Protein AF-A0AA95HE06-F1 (afdb_monomer)

Secondary structure (DSSP, 8-state):
----------------SSSHHHHHHHHHHHHHHTT-EEEEETTTTEEEEE-SS-EEEEETTEEEEES--EEE--S-TT-PEEEEE-TTSSSEEEEEEE--SSSS-EEEEEEE-SS-EEEEEEEEPPPPP-------

pLDDT: mean 72.85, std 21.86, range [35.47, 95.81]

Structure (mmCIF, N/CA/C/O backbone):
data_AF-A0AA95HE06-F1
#
_entry.id   AF-A0AA95HE06-F1
#
loop_
_atom_site.group_PDB
_atom_site.id
_atom_site.type_symbol
_atom_site.label_atom_id
_atom_site.label_alt_id
_atom_site.label_comp_id
_atom_site.label_asym_id
_atom_site.label_entity_id
_atom_site.label_seq_id
_atom_site.pdbx_PDB_ins_code
_atom_site.Cartn_x
_atom_site.Cartn_y
_atom_site.Cartn_z
_atom_site.occupancy
_atom_site.B_iso_or_equiv
_atom_site.auth_seq_id
_atom_site.auth_comp_id
_atom_site.auth_asym_id
_atom_site.auth_atom_id
_atom_site.pdbx_PDB_model_num
ATOM 1 N N . MET A 1 1 ? 69.245 -42.394 9.759 1.00 40.50 1 MET A N 1
ATOM 2 C CA . MET A 1 1 ? 69.165 -41.166 8.935 1.00 40.50 1 MET A CA 1
ATOM 3 C C . MET A 1 1 ? 67.720 -40.968 8.497 1.00 40.50 1 MET A C 1
ATOM 5 O O . MET A 1 1 ? 67.230 -41.722 7.668 1.00 40.50 1 MET A O 1
ATOM 9 N N . LYS A 1 2 ? 67.008 -40.043 9.147 1.00 39.81 2 LYS A N 1
ATOM 10 C CA . LYS A 1 2 ? 65.560 -39.819 9.015 1.00 39.81 2 LYS A CA 1
ATOM 11 C C . LYS A 1 2 ? 65.372 -38.586 8.123 1.00 39.81 2 LYS A C 1
ATOM 13 O O . LYS A 1 2 ? 65.887 -37.529 8.464 1.00 39.81 2 LYS A O 1
ATOM 18 N N . LYS A 1 3 ? 64.740 -38.736 6.955 1.00 43.03 3 LYS A N 1
ATOM 19 C CA . LYS A 1 3 ? 64.499 -37.620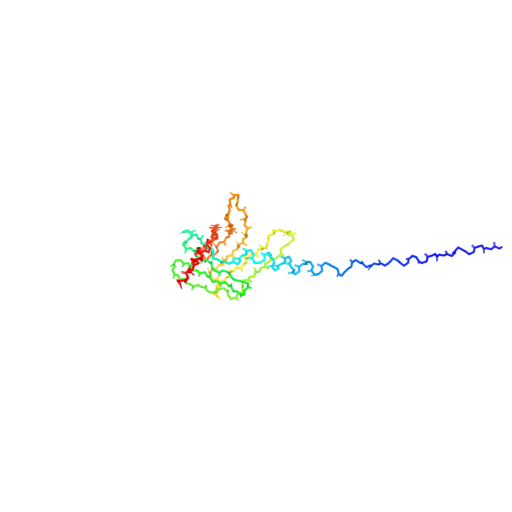 6.027 1.00 43.03 3 LYS A CA 1
ATOM 20 C C . LYS A 1 3 ? 63.309 -36.808 6.537 1.00 43.03 3 LYS A C 1
ATOM 22 O O . LYS A 1 3 ? 62.198 -37.325 6.612 1.00 43.03 3 LYS A O 1
ATOM 27 N N . GLU A 1 4 ? 63.573 -35.566 6.923 1.00 38.53 4 GLU A N 1
ATOM 28 C CA . GLU A 1 4 ? 62.575 -34.589 7.349 1.00 38.53 4 GLU A CA 1
ATOM 29 C C . GLU A 1 4 ? 61.626 -34.266 6.193 1.00 38.53 4 GLU A C 1
ATOM 31 O O . GLU A 1 4 ? 62.015 -33.734 5.150 1.00 38.53 4 GLU A O 1
ATOM 36 N N . GLN A 1 5 ? 60.357 -34.607 6.381 1.00 40.53 5 GLN A N 1
ATOM 37 C CA . GLN A 1 5 ? 59.279 -34.262 5.474 1.00 40.53 5 GLN A CA 1
ATOM 38 C C . GLN A 1 5 ? 58.873 -32.814 5.777 1.00 40.53 5 GLN A C 1
ATOM 40 O O . GLN A 1 5 ? 58.148 -32.534 6.728 1.00 40.53 5 GLN A O 1
ATOM 45 N N . ARG A 1 6 ? 59.415 -31.869 5.001 1.00 42.56 6 ARG A N 1
ATOM 46 C CA . ARG A 1 6 ? 59.065 -30.446 5.087 1.00 42.56 6 ARG A CA 1
ATOM 47 C C . ARG A 1 6 ? 57.595 -30.263 4.700 1.00 42.56 6 ARG A C 1
ATOM 49 O O . ARG A 1 6 ? 57.252 -30.313 3.520 1.00 42.56 6 ARG A O 1
ATOM 56 N N . PHE A 1 7 ? 56.734 -30.053 5.694 1.00 37.97 7 PHE A N 1
ATOM 57 C CA . PHE A 1 7 ? 55.360 -29.606 5.487 1.00 37.97 7 PHE A CA 1
ATOM 58 C C . PHE A 1 7 ? 55.391 -28.226 4.824 1.00 37.97 7 PHE A C 1
ATOM 60 O O . PHE A 1 7 ? 55.844 -27.246 5.412 1.00 37.97 7 PHE A O 1
ATOM 67 N N . LYS A 1 8 ? 54.936 -28.149 3.571 1.00 36.38 8 LYS A N 1
ATOM 68 C CA . LYS A 1 8 ? 54.638 -26.870 2.930 1.00 36.38 8 LYS A CA 1
ATOM 69 C C . LYS A 1 8 ? 53.385 -26.318 3.602 1.00 36.38 8 LYS A C 1
ATOM 71 O O . LYS A 1 8 ? 52.300 -26.859 3.403 1.00 36.38 8 LYS A O 1
ATOM 76 N N . THR A 1 9 ? 53.536 -25.256 4.388 1.00 37.59 9 THR A N 1
ATOM 77 C CA . THR A 1 9 ? 52.421 -24.418 4.835 1.00 37.59 9 THR A CA 1
ATOM 78 C C . THR A 1 9 ? 51.752 -23.839 3.595 1.00 37.59 9 THR A C 1
ATOM 80 O O . THR A 1 9 ? 52.191 -22.833 3.042 1.00 37.59 9 THR A O 1
ATOM 83 N N . VAL A 1 10 ? 50.707 -24.508 3.110 1.00 38.59 10 VAL A N 1
ATOM 84 C CA . VAL A 1 10 ? 49.764 -23.910 2.171 1.00 38.59 10 VAL A CA 1
ATOM 85 C C . VAL A 1 10 ? 49.001 -22.878 2.984 1.00 38.59 10 VAL A C 1
ATOM 87 O O . VAL A 1 10 ? 48.059 -23.206 3.703 1.00 38.59 10 VAL A O 1
ATOM 90 N N . VAL A 1 11 ? 49.460 -21.629 2.915 1.00 40.38 11 VAL A N 1
ATOM 91 C CA . VAL A 1 11 ? 48.682 -20.466 3.332 1.00 40.38 11 VAL A CA 1
ATOM 92 C C . VAL A 1 11 ? 47.449 -20.449 2.430 1.00 40.38 11 VAL A C 1
ATOM 94 O O . VAL A 1 11 ? 47.471 -19.922 1.321 1.00 40.38 11 VAL A O 1
ATOM 97 N N . ARG A 1 12 ? 46.377 -21.115 2.870 1.00 38.19 12 ARG A N 1
ATOM 98 C CA . ARG A 1 12 ? 45.040 -20.927 2.313 1.00 38.19 12 ARG A CA 1
ATOM 99 C C . ARG A 1 12 ? 44.634 -19.514 2.697 1.00 38.19 12 ARG A C 1
ATOM 101 O O . ARG A 1 12 ? 44.173 -19.256 3.803 1.00 38.19 12 ARG A O 1
ATOM 108 N N . VAL A 1 13 ? 44.875 -18.599 1.773 1.00 38.41 13 VAL A N 1
ATOM 109 C CA . VAL A 1 13 ? 44.311 -17.259 1.771 1.00 38.41 13 VAL A CA 1
ATOM 110 C C . VAL A 1 13 ? 42.791 -17.427 1.671 1.00 38.41 13 VAL A C 1
ATOM 112 O O . VAL A 1 13 ? 42.235 -17.570 0.586 1.00 38.41 13 VAL A O 1
ATOM 115 N N . CYS A 1 14 ? 42.108 -17.489 2.817 1.00 35.47 14 CYS A N 1
ATOM 116 C CA . CYS A 1 14 ? 40.662 -17.297 2.901 1.00 35.47 14 CYS A CA 1
ATOM 117 C C . CYS A 1 14 ? 40.355 -15.811 2.668 1.00 35.47 14 CYS A C 1
ATOM 119 O O . CYS A 1 14 ? 39.957 -15.092 3.578 1.00 35.47 14 CYS A O 1
ATOM 121 N N . SER A 1 15 ? 40.560 -15.343 1.439 1.00 39.38 15 SER A N 1
ATOM 122 C CA . SER A 1 15 ? 40.076 -14.047 0.963 1.00 39.38 15 SER A CA 1
ATOM 123 C C . SER A 1 15 ? 38.772 -14.257 0.203 1.00 39.38 15 SER A C 1
ATOM 125 O O . SER A 1 15 ? 38.734 -14.141 -1.013 1.00 39.38 15 SER A O 1
ATOM 127 N N . TYR A 1 16 ? 37.703 -14.599 0.922 1.00 41.31 16 TYR A N 1
ATOM 128 C CA . TYR A 1 16 ? 36.343 -14.658 0.368 1.00 41.31 16 TYR A CA 1
ATOM 129 C C . TYR A 1 16 ? 35.304 -14.127 1.363 1.00 41.31 16 TYR A C 1
ATOM 131 O O . TYR A 1 16 ? 34.274 -14.753 1.577 1.00 41.31 16 TYR A O 1
ATOM 139 N N . LEU A 1 17 ? 35.567 -12.989 2.017 1.00 43.22 17 LEU A N 1
ATOM 140 C CA . LEU A 1 17 ? 34.603 -12.411 2.969 1.00 43.22 17 LEU A CA 1
ATOM 141 C C . LEU A 1 17 ? 34.382 -10.894 2.856 1.00 43.22 17 LEU A C 1
ATOM 143 O O . LEU A 1 17 ? 33.806 -10.313 3.765 1.00 43.22 17 LEU A O 1
ATOM 147 N N . LEU A 1 18 ? 34.783 -10.235 1.762 1.00 40.69 18 LEU A N 1
ATOM 148 C CA . LEU A 1 18 ? 34.682 -8.765 1.666 1.00 40.69 18 LEU A CA 1
ATOM 149 C C . LEU A 1 18 ? 34.132 -8.213 0.339 1.00 40.69 18 LEU A C 1
ATOM 151 O O . LEU A 1 18 ? 34.282 -7.028 0.069 1.00 40.69 18 LEU A O 1
ATOM 155 N N . THR A 1 19 ? 33.456 -9.028 -0.475 1.00 40.75 19 THR A N 1
ATOM 156 C CA . THR A 1 19 ? 32.781 -8.548 -1.703 1.00 40.75 19 THR A CA 1
ATOM 157 C C . THR A 1 19 ? 31.259 -8.680 -1.685 1.00 40.75 19 THR A C 1
ATOM 159 O O . THR A 1 19 ? 30.594 -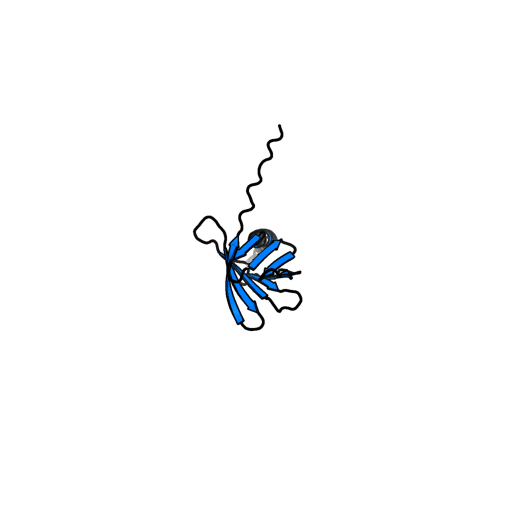8.083 -2.526 1.00 40.75 19 THR A O 1
ATOM 162 N N . SER A 1 20 ? 30.670 -9.381 -0.715 1.00 43.12 20 SER A N 1
ATOM 163 C CA . SER A 1 20 ? 29.213 -9.561 -0.634 1.00 43.12 20 SER A CA 1
ATOM 164 C C . SER A 1 20 ? 28.462 -8.352 -0.060 1.00 43.12 20 SER A C 1
ATOM 166 O O . SER A 1 20 ? 27.274 -8.193 -0.323 1.00 43.12 20 SER A O 1
ATOM 168 N N . THR A 1 21 ? 29.120 -7.453 0.674 1.00 41.66 21 THR A N 1
ATOM 169 C CA . THR A 1 21 ? 28.450 -6.301 1.306 1.00 41.66 21 THR A CA 1
ATOM 170 C C . THR A 1 21 ? 28.179 -5.135 0.354 1.00 41.66 21 THR A C 1
ATOM 172 O O . THR A 1 21 ? 27.208 -4.414 0.557 1.00 41.66 21 THR A O 1
ATOM 175 N N . ILE A 1 22 ? 28.976 -4.964 -0.705 1.00 41.94 22 ILE A N 1
ATOM 176 C CA . ILE A 1 22 ? 28.835 -3.833 -1.646 1.00 41.94 22 ILE A CA 1
ATOM 177 C C . ILE A 1 22 ? 27.794 -4.133 -2.741 1.00 41.94 22 ILE A C 1
ATOM 179 O O . ILE A 1 22 ? 27.080 -3.241 -3.194 1.00 41.94 22 ILE A O 1
ATOM 183 N N . LEU A 1 23 ? 27.652 -5.404 -3.129 1.00 42.50 23 LEU A N 1
ATOM 184 C CA . LEU A 1 23 ? 26.603 -5.848 -4.058 1.00 42.50 23 LEU A CA 1
ATOM 185 C C . LEU A 1 23 ? 25.209 -5.795 -3.420 1.00 42.50 23 LEU A C 1
ATOM 187 O O . LEU A 1 23 ? 24.224 -5.537 -4.099 1.00 42.50 23 LEU A O 1
ATOM 191 N N . SER A 1 24 ? 25.133 -5.997 -2.104 1.00 50.41 24 SER A N 1
ATOM 192 C CA . SER A 1 24 ? 23.859 -6.012 -1.388 1.00 50.41 24 SER A CA 1
ATOM 193 C C . SER A 1 24 ? 23.217 -4.618 -1.339 1.00 50.41 24 SER A C 1
ATOM 195 O O . SER A 1 24 ? 22.033 -4.482 -1.611 1.00 50.41 24 SER A O 1
ATOM 197 N N . SER A 1 25 ? 23.978 -3.556 -1.045 1.00 50.75 25 SER A N 1
ATOM 198 C CA . SER A 1 25 ? 23.419 -2.199 -0.894 1.00 50.75 25 SER A CA 1
ATOM 199 C C . SER A 1 25 ? 22.895 -1.588 -2.196 1.00 50.75 25 SER A C 1
ATOM 201 O O . SER A 1 25 ? 21.918 -0.843 -2.166 1.00 50.75 25 SER A O 1
ATOM 203 N N . THR A 1 26 ? 23.524 -1.904 -3.329 1.00 51.41 26 THR A N 1
ATOM 204 C CA . THR A 1 26 ? 23.078 -1.453 -4.657 1.00 51.41 26 THR A CA 1
ATOM 205 C C . THR A 1 26 ? 21.820 -2.193 -5.101 1.00 51.41 26 THR A C 1
ATOM 207 O O . THR A 1 26 ? 20.868 -1.538 -5.515 1.00 51.41 26 THR A O 1
ATOM 210 N N . ALA A 1 27 ? 21.763 -3.512 -4.892 1.00 53.12 27 ALA A N 1
ATOM 211 C CA . ALA A 1 27 ? 20.557 -4.305 -5.124 1.00 53.12 27 ALA A CA 1
ATOM 212 C C . ALA A 1 27 ? 19.374 -3.823 -4.259 1.00 53.12 27 ALA A C 1
ATOM 214 O O . ALA A 1 27 ? 18.279 -3.624 -4.769 1.00 53.12 27 ALA A O 1
ATOM 215 N N . PHE A 1 28 ? 19.594 -3.517 -2.974 1.00 55.66 28 PHE A N 1
ATOM 216 C CA . PHE A 1 28 ? 18.528 -3.007 -2.100 1.00 55.66 28 PHE A CA 1
ATOM 217 C C . PHE A 1 28 ? 18.007 -1.622 -2.509 1.00 55.66 28 PHE A C 1
ATOM 219 O O . PHE A 1 28 ? 16.809 -1.349 -2.402 1.00 55.66 28 PHE A O 1
ATOM 226 N N . ALA A 1 29 ? 18.883 -0.727 -2.968 1.00 58.53 29 ALA A N 1
ATOM 227 C CA . ALA A 1 29 ? 18.462 0.580 -3.466 1.00 58.53 29 ALA A CA 1
ATOM 228 C C . ALA A 1 29 ? 17.626 0.451 -4.753 1.00 58.53 29 ALA A C 1
ATOM 230 O O . ALA A 1 29 ? 16.627 1.148 -4.907 1.00 58.53 29 ALA A O 1
ATOM 231 N N . GLU A 1 30 ? 18.002 -0.464 -5.647 1.00 61.00 30 GLU A N 1
ATOM 232 C CA . GLU A 1 30 ? 17.283 -0.734 -6.898 1.00 61.00 30 GLU A CA 1
ATOM 233 C C . GLU A 1 30 ? 15.912 -1.380 -6.645 1.00 61.00 30 GLU A C 1
ATOM 235 O O . GLU A 1 30 ? 14.898 -0.956 -7.199 1.00 61.00 30 GLU A O 1
ATOM 240 N N . GLU A 1 31 ? 15.846 -2.343 -5.726 1.00 66.00 31 GLU A N 1
ATOM 241 C CA . GLU A 1 31 ? 14.609 -3.043 -5.383 1.00 66.00 31 GLU A CA 1
ATOM 242 C C . GLU A 1 31 ? 13.595 -2.149 -4.644 1.00 66.00 31 GLU A C 1
ATOM 244 O O . GLU A 1 31 ? 12.386 -2.259 -4.856 1.00 66.00 31 GLU A O 1
ATOM 249 N N . THR A 1 32 ? 14.061 -1.231 -3.793 1.00 73.44 32 THR A N 1
ATOM 250 C CA . THR A 1 32 ? 13.180 -0.250 -3.129 1.00 73.44 32 THR A CA 1
ATOM 251 C C . THR A 1 32 ? 12.729 0.856 -4.083 1.00 73.44 32 THR A C 1
ATOM 253 O O . THR A 1 32 ? 11.584 1.301 -3.996 1.00 73.44 32 THR A O 1
ATOM 256 N N . ALA A 1 33 ? 13.563 1.245 -5.055 1.00 78.62 33 ALA A N 1
ATOM 257 C CA . ALA A 1 33 ? 13.189 2.190 -6.108 1.00 78.62 33 ALA A CA 1
ATOM 258 C C . ALA A 1 33 ? 12.036 1.680 -6.988 1.00 78.62 33 ALA A C 1
ATOM 260 O O . ALA A 1 33 ? 11.275 2.477 -7.534 1.00 78.62 33 ALA A O 1
ATOM 261 N N . ALA A 1 34 ? 11.835 0.364 -7.086 1.00 80.75 34 ALA A N 1
ATOM 262 C CA . ALA A 1 34 ? 10.705 -0.195 -7.822 1.00 80.75 34 ALA A CA 1
ATOM 263 C C . ALA A 1 34 ? 9.341 0.225 -7.222 1.00 80.75 34 ALA A C 1
ATOM 265 O O . ALA A 1 34 ? 8.361 0.380 -7.964 1.00 80.75 34 ALA A O 1
ATOM 266 N N . TYR A 1 35 ? 9.291 0.477 -5.905 1.00 87.06 35 TYR A N 1
ATOM 267 C CA . TYR A 1 35 ? 8.099 0.956 -5.195 1.00 87.06 35 TYR A CA 1
ATOM 268 C C . TYR A 1 35 ? 7.839 2.448 -5.402 1.00 87.06 35 TYR A C 1
ATOM 270 O O . TYR A 1 35 ? 6.696 2.876 -5.249 1.00 87.06 35 TYR A O 1
ATOM 278 N N . ASP A 1 36 ? 8.858 3.231 -5.764 1.00 88.50 36 ASP A N 1
ATOM 279 C CA . ASP A 1 36 ? 8.737 4.677 -5.960 1.00 88.50 36 ASP A CA 1
ATOM 280 C C . ASP A 1 36 ? 7.693 5.003 -7.036 1.00 88.50 36 ASP A C 1
ATOM 282 O O . ASP A 1 36 ? 7.636 4.370 -8.100 1.00 88.50 36 ASP A O 1
ATOM 286 N N . GLY A 1 37 ? 6.853 5.992 -6.746 1.00 90.81 37 GLY A N 1
ATOM 287 C CA . GLY A 1 37 ? 5.816 6.482 -7.642 1.00 90.81 37 GLY A CA 1
ATOM 288 C C . GLY A 1 37 ? 4.418 6.505 -7.035 1.00 90.81 37 GLY A C 1
ATOM 289 O O . GLY A 1 37 ? 4.207 6.385 -5.824 1.00 90.81 37 GLY A O 1
ATOM 290 N N . GLU A 1 38 ? 3.447 6.705 -7.921 1.00 93.88 38 GLU A N 1
ATOM 291 C CA . GLU A 1 38 ? 2.033 6.805 -7.581 1.00 93.88 38 GLU A CA 1
ATOM 292 C C . GLU A 1 38 ? 1.307 5.531 -8.011 1.00 93.88 38 GLU A C 1
ATOM 294 O O . GLU A 1 38 ? 1.525 4.997 -9.099 1.00 93.88 38 GLU A O 1
ATOM 299 N N . TRP A 1 39 ? 0.451 5.024 -7.136 1.00 94.56 39 TRP A N 1
ATOM 300 C CA . TRP A 1 39 ? -0.248 3.758 -7.283 1.00 94.56 39 TRP A CA 1
ATOM 301 C C . TRP A 1 39 ? -1.709 3.960 -6.923 1.00 94.56 39 TRP A C 1
ATOM 303 O O . TRP A 1 39 ? -2.013 4.693 -5.985 1.00 94.56 39 TRP A O 1
ATOM 313 N N . SER A 1 40 ? -2.630 3.303 -7.622 1.00 95.38 40 SER A N 1
ATOM 314 C CA . SER A 1 40 ? -4.049 3.430 -7.284 1.00 95.38 40 SER A CA 1
ATOM 315 C C . SER A 1 40 ? -4.875 2.183 -7.557 1.00 95.38 40 SER A C 1
ATOM 317 O O . SER A 1 40 ? -4.501 1.304 -8.340 1.00 95.38 40 SER A O 1
ATOM 319 N N . THR A 1 41 ? -6.019 2.120 -6.880 1.00 94.12 41 THR A N 1
ATOM 320 C CA . THR A 1 41 ? -7.108 1.185 -7.150 1.00 94.12 41 THR A CA 1
ATOM 321 C C . THR A 1 41 ? -8.458 1.827 -6.845 1.00 94.12 41 THR A C 1
ATOM 323 O O . THR A 1 41 ? -8.597 2.614 -5.908 1.00 94.12 41 THR A O 1
ATOM 326 N N . LEU A 1 42 ? -9.477 1.477 -7.631 1.00 92.31 42 LEU A N 1
ATOM 327 C CA . LEU A 1 42 ? -10.828 2.031 -7.491 1.00 92.31 42 LEU A CA 1
ATOM 328 C C . LEU A 1 42 ? -11.591 1.450 -6.299 1.00 92.31 42 LEU A C 1
ATOM 330 O O . LEU A 1 42 ? -12.500 2.093 -5.786 1.00 92.31 42 LEU A O 1
ATOM 334 N N . SER A 1 43 ? -11.215 0.263 -5.824 1.00 87.62 43 SER A N 1
ATOM 335 C CA . SER A 1 43 ? -11.809 -0.368 -4.647 1.00 87.62 43 SER A CA 1
ATOM 336 C C . SER A 1 43 ? -10.673 -0.841 -3.743 1.00 87.62 43 SER A C 1
ATOM 338 O O . SER A 1 43 ? -9.924 -1.730 -4.155 1.00 87.62 43 SER A O 1
ATOM 340 N N . PRO A 1 44 ? -10.459 -0.222 -2.568 1.00 88.44 44 PRO A N 1
ATOM 341 C CA . PRO A 1 44 ? -11.380 0.636 -1.804 1.00 88.44 44 PRO A CA 1
ATOM 342 C C . PRO A 1 44 ? -11.227 2.161 -2.043 1.00 88.44 44 PRO A C 1
ATOM 344 O O . PRO A 1 44 ? -11.236 2.924 -1.084 1.00 88.44 44 PRO A O 1
ATOM 347 N N . ASN A 1 45 ? -11.066 2.627 -3.287 1.00 93.31 45 ASN A N 1
ATOM 348 C CA . ASN A 1 45 ? -10.722 4.020 -3.622 1.00 93.31 45 ASN A CA 1
ATOM 349 C C . ASN A 1 45 ? -9.477 4.498 -2.854 1.00 93.31 45 ASN A C 1
ATOM 351 O O . ASN A 1 45 ? -9.536 5.330 -1.940 1.00 93.31 45 ASN A O 1
ATOM 355 N N . LEU A 1 46 ? -8.357 3.882 -3.220 1.00 94.62 46 LEU A N 1
ATOM 356 C CA . LEU A 1 46 ? -7.059 4.052 -2.592 1.00 94.62 46 LEU A CA 1
ATOM 357 C C . LEU A 1 46 ? -6.069 4.597 -3.617 1.00 94.62 46 LEU A C 1
ATOM 359 O O . LEU A 1 46 ? -5.870 3.989 -4.670 1.00 94.62 46 LEU A O 1
ATOM 363 N N . SER A 1 47 ? -5.395 5.679 -3.250 1.00 95.38 47 SER A N 1
ATOM 364 C CA . SER A 1 47 ? -4.205 6.179 -3.935 1.00 95.38 47 SER A CA 1
ATOM 365 C C . SER A 1 47 ? -3.033 6.174 -2.969 1.00 95.38 47 SER A C 1
ATOM 367 O O . SER A 1 47 ? -3.190 6.529 -1.804 1.00 95.38 47 SER A O 1
ATOM 369 N N . LEU A 1 48 ? -1.859 5.785 -3.440 1.00 94.94 48 LEU A N 1
ATOM 370 C CA . LEU A 1 48 ? -0.644 5.654 -2.654 1.00 94.94 48 LEU A CA 1
ATOM 371 C C . LEU A 1 48 ? 0.498 6.348 -3.394 1.00 94.94 48 LEU A C 1
ATOM 373 O O . LEU A 1 48 ? 0.732 6.082 -4.568 1.00 94.94 48 LEU A O 1
ATOM 377 N N . LYS A 1 49 ? 1.212 7.227 -2.700 1.00 93.94 49 LYS A N 1
ATOM 378 C CA . LYS A 1 49 ? 2.435 7.872 -3.167 1.00 93.94 49 LYS A CA 1
ATOM 379 C C . LYS A 1 49 ? 3.580 7.381 -2.303 1.00 93.94 49 LYS A C 1
ATOM 381 O O . LYS A 1 49 ? 3.590 7.630 -1.099 1.00 93.94 49 LYS A O 1
ATOM 386 N N . ILE A 1 50 ? 4.520 6.676 -2.908 1.00 91.00 50 ILE A N 1
ATOM 387 C CA . ILE A 1 50 ? 5.703 6.146 -2.232 1.00 91.00 50 ILE A CA 1
ATOM 388 C C . ILE A 1 50 ? 6.903 6.899 -2.777 1.00 91.00 50 ILE A C 1
ATOM 390 O O . ILE A 1 50 ? 6.999 7.094 -3.982 1.00 91.00 50 ILE A O 1
ATOM 394 N N . THR A 1 51 ? 7.801 7.301 -1.890 1.00 86.12 51 THR A N 1
ATOM 395 C CA . THR A 1 51 ? 9.153 7.749 -2.217 1.00 86.12 51 THR A CA 1
ATOM 396 C C . THR A 1 51 ? 10.152 6.947 -1.379 1.00 86.12 51 THR A C 1
ATOM 398 O O . THR A 1 51 ? 9.760 6.268 -0.421 1.00 86.12 51 THR A O 1
ATOM 401 N N . PRO A 1 52 ? 11.463 7.038 -1.658 1.00 76.44 52 PRO A N 1
ATOM 402 C CA . PRO A 1 52 ? 12.460 6.354 -0.837 1.00 76.44 52 PRO A CA 1
ATOM 403 C C . PRO A 1 52 ? 12.479 6.803 0.637 1.00 76.44 52 PRO A C 1
ATOM 405 O O . PRO A 1 52 ? 13.002 6.085 1.484 1.00 76.44 52 PRO A O 1
ATOM 408 N N . GLN A 1 53 ? 11.931 7.981 0.965 1.00 80.56 53 GLN A N 1
ATOM 409 C CA . GLN A 1 53 ? 11.976 8.559 2.316 1.00 80.56 53 GLN A CA 1
ATOM 410 C C . GLN A 1 53 ? 10.627 8.563 3.040 1.00 80.56 53 GLN A C 1
ATOM 412 O O . GLN A 1 53 ? 10.600 8.705 4.261 1.00 80.56 53 GLN A O 1
ATOM 417 N N . ALA A 1 54 ? 9.510 8.456 2.323 1.00 86.38 54 ALA A N 1
ATOM 418 C CA . ALA A 1 54 ? 8.182 8.568 2.910 1.00 86.38 54 ALA A CA 1
ATOM 419 C C . ALA A 1 54 ? 7.135 7.862 2.052 1.00 86.38 54 ALA A C 1
ATOM 421 O O . ALA A 1 54 ? 7.327 7.635 0.861 1.00 86.38 54 ALA A O 1
ATOM 422 N N . ALA A 1 55 ? 5.982 7.580 2.646 1.00 92.00 55 ALA A N 1
ATOM 423 C CA . ALA A 1 55 ? 4.797 7.226 1.889 1.00 92.00 55 ALA A CA 1
ATOM 424 C C . ALA A 1 55 ? 3.583 8.004 2.404 1.00 92.00 55 ALA A C 1
ATOM 426 O O . ALA A 1 55 ? 3.483 8.350 3.582 1.00 92.00 55 ALA A O 1
ATOM 427 N N . SER A 1 56 ? 2.635 8.280 1.522 1.00 94.12 56 SER A N 1
ATOM 428 C CA . SER A 1 56 ? 1.323 8.804 1.886 1.00 94.12 56 SER A CA 1
ATOM 429 C C . SER A 1 56 ? 0.251 8.081 1.099 1.00 94.12 56 SER A C 1
ATOM 431 O O . SER A 1 56 ? 0.462 7.693 -0.047 1.00 94.12 56 SER A O 1
ATOM 433 N N . PHE A 1 57 ? -0.908 7.888 1.712 1.00 94.44 57 PHE A N 1
ATOM 434 C CA . PHE A 1 57 ? -2.036 7.265 1.040 1.00 94.44 57 PHE A CA 1
ATOM 435 C C . PHE A 1 57 ? -3.316 8.039 1.293 1.00 94.44 57 PHE A C 1
ATOM 437 O O . PHE A 1 57 ? -3.562 8.531 2.392 1.00 94.44 57 PHE A O 1
ATOM 444 N N . THR A 1 58 ? -4.145 8.130 0.265 1.00 95.81 58 THR A N 1
ATOM 445 C CA . THR A 1 58 ? -5.489 8.680 0.338 1.00 95.81 58 THR A CA 1
ATOM 446 C C . THR A 1 58 ? -6.467 7.530 0.225 1.00 95.81 58 THR A C 1
ATOM 448 O O . THR A 1 58 ? -6.484 6.831 -0.783 1.00 95.81 58 THR A O 1
ATOM 451 N N . LEU A 1 59 ? -7.279 7.341 1.260 1.00 94.12 59 LEU A N 1
ATOM 452 C CA . LEU A 1 59 ? -8.329 6.335 1.301 1.00 94.12 59 LEU A CA 1
ATOM 453 C C . LEU A 1 59 ? -9.670 7.043 1.455 1.00 94.12 59 LEU A C 1
ATOM 455 O O . LEU A 1 59 ? -9.857 7.803 2.409 1.00 94.12 59 LEU A O 1
ATOM 459 N N . ASN A 1 60 ? -10.595 6.816 0.520 1.00 91.50 60 ASN A N 1
ATOM 460 C CA . ASN A 1 60 ? -11.924 7.441 0.527 1.00 91.50 60 ASN A CA 1
ATOM 461 C C . ASN A 1 60 ? -11.878 8.973 0.721 1.00 91.50 60 ASN A C 1
ATOM 463 O O . ASN A 1 60 ? -12.681 9.550 1.449 1.00 91.50 60 ASN A O 1
ATOM 467 N N . GLY A 1 61 ? -10.899 9.637 0.097 1.00 91.38 61 GLY A N 1
ATOM 468 C CA . GLY A 1 61 ? -10.724 11.093 0.164 1.00 91.38 61 GLY A CA 1
ATOM 469 C C . GLY A 1 61 ? -9.992 11.623 1.404 1.00 91.38 61 GLY A C 1
ATOM 470 O O . GLY A 1 61 ? -9.712 12.818 1.463 1.00 91.38 61 GLY A O 1
ATOM 471 N N . LYS A 1 62 ? -9.627 10.771 2.372 1.00 94.56 62 LYS A N 1
ATOM 472 C CA . LYS A 1 62 ? -8.808 11.166 3.528 1.00 94.56 62 LYS A CA 1
ATOM 473 C C . LYS A 1 62 ? -7.355 10.749 3.331 1.00 94.56 62 LYS A C 1
ATOM 475 O O . LYS A 1 62 ? -7.077 9.582 3.073 1.00 94.56 62 LYS A O 1
ATOM 480 N N . THR A 1 63 ? -6.440 11.703 3.480 1.00 94.88 63 THR A N 1
ATOM 481 C CA . THR A 1 63 ? -4.997 11.475 3.339 1.00 94.88 63 THR A CA 1
ATOM 482 C C . THR A 1 63 ? -4.352 11.148 4.679 1.00 94.88 63 THR A C 1
ATOM 484 O O . THR A 1 63 ? -4.576 11.830 5.679 1.00 94.88 63 THR A O 1
ATOM 487 N N . TYR A 1 64 ? -3.517 10.118 4.666 1.00 93.88 64 TYR A N 1
ATOM 488 C CA . TYR A 1 64 ? -2.727 9.620 5.776 1.00 93.88 64 TYR A CA 1
ATOM 489 C C . TYR A 1 64 ? -1.250 9.639 5.392 1.00 93.88 64 TYR A C 1
ATOM 491 O O . TYR A 1 64 ? -0.885 9.386 4.241 1.00 93.88 64 TYR A O 1
ATOM 499 N N . THR A 1 65 ? -0.396 9.911 6.372 1.00 90.56 65 THR A N 1
ATOM 500 C CA . THR A 1 65 ? 1.057 9.881 6.196 1.00 90.56 65 THR A CA 1
ATOM 501 C C . THR A 1 65 ? 1.612 8.634 6.868 1.00 90.56 65 THR A C 1
ATOM 503 O O . THR A 1 65 ? 1.368 8.412 8.055 1.00 90.56 65 THR A O 1
ATOM 506 N N . ALA A 1 66 ? 2.381 7.851 6.118 1.00 85.31 66 ALA A N 1
ATOM 507 C CA . ALA A 1 66 ? 3.211 6.769 6.621 1.00 85.31 66 ALA A CA 1
ATOM 508 C C . ALA A 1 66 ? 4.659 7.276 6.677 1.00 85.31 66 ALA A C 1
ATOM 510 O O . ALA A 1 66 ? 5.377 7.321 5.677 1.00 85.31 66 ALA A O 1
ATOM 511 N N . THR A 1 67 ? 5.079 7.722 7.860 1.00 71.56 67 THR A N 1
ATOM 512 C CA . THR A 1 67 ? 6.370 8.403 8.064 1.00 71.56 67 THR A CA 1
ATOM 513 C C . THR A 1 67 ? 7.583 7.485 7.943 1.00 71.56 67 THR A C 1
ATOM 515 O O . THR A 1 67 ? 8.698 7.984 7.838 1.00 71.56 67 THR A O 1
ATOM 518 N N . SER A 1 68 ? 7.395 6.164 7.949 1.00 75.19 68 SER A N 1
ATOM 519 C CA . SER A 1 68 ? 8.489 5.205 7.809 1.00 75.19 68 SER A CA 1
ATOM 520 C C . SER A 1 68 ? 8.033 3.971 7.023 1.00 75.19 68 SER A C 1
ATOM 522 O O . SER A 1 68 ? 7.573 2.995 7.624 1.00 75.19 68 SER A O 1
ATOM 524 N N . PRO A 1 69 ? 8.108 4.004 5.676 1.00 83.25 69 PRO A N 1
ATOM 525 C CA . PRO A 1 69 ? 7.961 2.792 4.884 1.00 83.25 69 PRO A CA 1
ATOM 526 C C . PRO A 1 69 ? 9.016 1.772 5.321 1.00 83.25 69 PRO A C 1
ATOM 528 O O .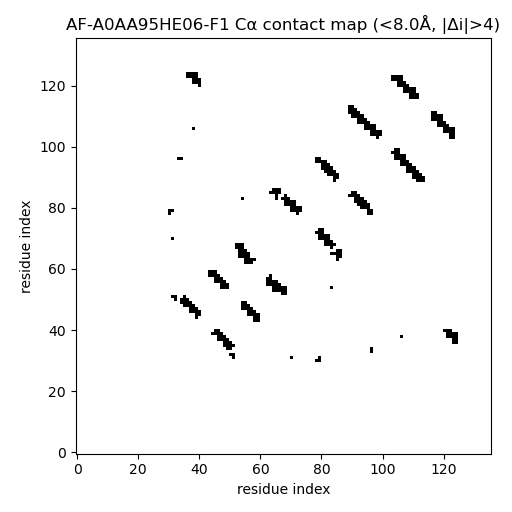 PRO A 1 69 ? 10.212 2.063 5.338 1.00 83.25 69 PRO A O 1
ATOM 531 N N . SER A 1 70 ? 8.562 0.587 5.724 1.00 85.81 70 SER A N 1
ATOM 532 C CA . SER A 1 70 ? 9.432 -0.481 6.212 1.00 85.81 70 SER A CA 1
ATOM 533 C C . SER A 1 70 ? 9.585 -1.538 5.131 1.00 85.81 70 SER A C 1
ATOM 535 O O . SER A 1 70 ? 8.649 -2.281 4.843 1.00 85.81 70 SER A O 1
ATOM 537 N N . TYR A 1 71 ? 10.774 -1.598 4.542 1.00 81.81 71 TYR A N 1
ATOM 538 C CA . TYR A 1 71 ? 11.133 -2.609 3.557 1.00 81.81 71 TYR A CA 1
ATOM 539 C C . TYR A 1 71 ? 11.741 -3.805 4.291 1.00 81.81 71 TYR A C 1
ATOM 541 O O . TYR A 1 71 ? 12.833 -3.720 4.855 1.00 81.81 71 TYR A O 1
ATOM 549 N N . LEU A 1 72 ? 10.996 -4.905 4.343 1.00 75.19 72 LEU A N 1
ATOM 550 C CA . LEU A 1 72 ? 11.431 -6.155 4.947 1.00 75.19 72 LEU A CA 1
ATOM 551 C C . LEU A 1 72 ? 11.985 -7.057 3.851 1.00 75.19 72 LEU A C 1
ATOM 553 O O . LEU A 1 72 ? 11.268 -7.482 2.946 1.00 75.19 72 LEU A O 1
ATOM 557 N N . ASN A 1 73 ? 13.262 -7.390 3.978 1.00 66.56 73 ASN A N 1
ATOM 558 C CA . ASN A 1 73 ? 13.902 -8.380 3.128 1.00 66.56 73 ASN A CA 1
ATOM 559 C C . ASN A 1 73 ? 13.899 -9.712 3.880 1.00 66.56 73 ASN A C 1
ATOM 561 O O . ASN A 1 73 ? 14.560 -9.865 4.908 1.00 66.56 73 ASN A O 1
ATOM 565 N N . GLY A 1 74 ? 13.081 -10.656 3.413 1.00 56.41 74 GLY A N 1
ATOM 566 C CA . GLY A 1 74 ? 13.089 -12.038 3.892 1.00 56.41 74 GLY A CA 1
ATOM 567 C C . GLY A 1 74 ? 14.148 -12.885 3.177 1.00 56.41 74 GLY A C 1
ATOM 568 O O . GLY A 1 74 ? 14.799 -12.428 2.247 1.00 56.41 74 GLY A O 1
ATOM 569 N N . GLN A 1 75 ? 14.261 -14.165 3.553 1.00 53.22 75 GLN A N 1
ATOM 570 C CA . GLN A 1 75 ? 15.106 -15.184 2.892 1.00 53.22 75 GLN A CA 1
ATOM 571 C C . GLN A 1 75 ? 14.746 -15.466 1.411 1.00 53.22 75 GLN A C 1
ATOM 573 O O . GLN A 1 75 ? 15.268 -16.406 0.812 1.00 53.22 75 GLN A O 1
ATOM 578 N N . LEU A 1 76 ? 13.822 -14.702 0.825 1.00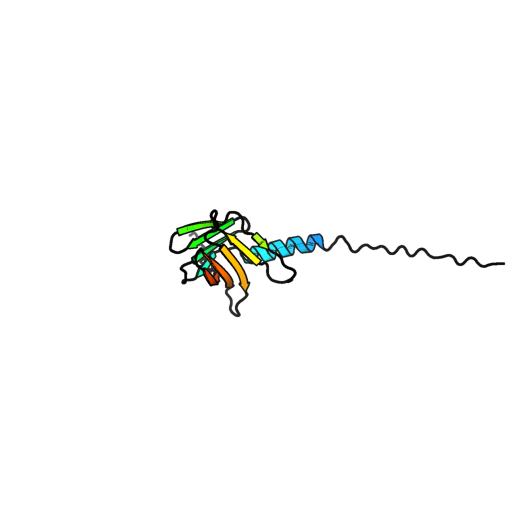 53.47 76 LEU A N 1
ATOM 579 C CA . LEU A 1 76 ? 13.349 -14.849 -0.544 1.00 53.47 76 LEU A CA 1
ATOM 580 C C . LEU A 1 76 ? 14.030 -13.780 -1.405 1.00 53.47 76 LEU A C 1
ATOM 582 O O . LEU A 1 76 ? 13.698 -12.604 -1.333 1.00 53.47 76 LEU A O 1
ATOM 586 N N . ASN A 1 77 ? 14.987 -14.217 -2.220 1.00 53.31 77 ASN A N 1
ATOM 587 C CA . ASN A 1 77 ? 15.957 -13.396 -2.957 1.00 53.31 77 ASN A CA 1
ATOM 588 C C . ASN A 1 77 ? 15.395 -12.440 -4.039 1.00 53.31 77 ASN A C 1
ATOM 590 O O . ASN A 1 77 ? 16.179 -11.991 -4.864 1.00 53.31 77 ASN A O 1
ATOM 594 N N . THR A 1 78 ? 14.080 -12.202 -4.149 1.00 54.06 78 THR A N 1
ATOM 595 C CA . THR A 1 78 ? 13.528 -11.582 -5.381 1.00 54.06 78 THR A CA 1
ATOM 596 C C . THR A 1 78 ? 12.373 -10.593 -5.218 1.00 54.06 78 THR A C 1
ATOM 598 O O . THR A 1 78 ? 11.897 -10.076 -6.226 1.00 54.06 78 THR A O 1
ATOM 601 N N . SER A 1 79 ? 11.884 -10.288 -4.013 1.00 60.44 79 SER A N 1
ATOM 602 C CA . SER A 1 79 ? 10.839 -9.260 -3.859 1.00 60.44 79 SER A CA 1
ATOM 603 C C . SER A 1 79 ? 10.873 -8.657 -2.455 1.00 60.44 79 SER A C 1
ATOM 605 O O . SER A 1 79 ? 10.533 -9.366 -1.501 1.00 60.44 79 SER A O 1
ATOM 607 N N . PRO A 1 80 ? 11.249 -7.373 -2.291 1.00 69.75 80 PRO A N 1
ATOM 608 C CA . PRO A 1 80 ? 11.130 -6.709 -1.001 1.00 69.75 80 PRO A CA 1
ATOM 609 C C . PRO A 1 80 ? 9.677 -6.726 -0.587 1.00 69.75 80 PRO A C 1
ATOM 611 O O . PRO A 1 80 ? 8.795 -6.543 -1.422 1.00 69.75 80 PRO A O 1
ATOM 614 N N . PHE A 1 81 ? 9.420 -6.889 0.696 1.00 83.00 81 PHE A N 1
ATOM 615 C CA . PHE A 1 81 ? 8.090 -6.732 1.245 1.00 83.00 81 PHE A CA 1
ATOM 616 C C . PHE A 1 81 ? 7.956 -5.312 1.810 1.00 83.00 81 PHE A C 1
ATOM 618 O O . PHE A 1 81 ? 8.750 -4.916 2.662 1.00 83.00 81 PHE A O 1
ATOM 625 N N . LEU A 1 82 ? 6.975 -4.535 1.350 1.00 88.62 82 LEU A N 1
ATOM 626 C CA . LEU A 1 82 ? 6.724 -3.179 1.842 1.00 88.62 82 LEU A CA 1
ATOM 627 C C . LEU A 1 82 ? 5.597 -3.179 2.876 1.00 88.62 82 LEU A C 1
ATOM 629 O O . LEU A 1 82 ? 4.448 -3.496 2.569 1.00 88.62 82 LEU A O 1
ATOM 633 N N . TYR A 1 83 ? 5.922 -2.734 4.086 1.00 91.25 83 TYR A N 1
ATOM 634 C CA . TYR A 1 83 ? 4.957 -2.432 5.133 1.00 91.25 83 TYR A CA 1
ATOM 635 C C . TYR A 1 83 ? 4.751 -0.922 5.283 1.00 91.25 83 TYR A C 1
ATOM 637 O O . TYR A 1 83 ? 5.715 -0.170 5.462 1.00 91.25 83 TYR A O 1
ATOM 645 N N . LEU A 1 84 ? 3.488 -0.489 5.265 1.00 93.00 84 LEU A N 1
ATOM 646 C CA . LEU A 1 84 ? 3.076 0.889 5.548 1.00 93.00 84 LEU A CA 1
ATOM 647 C C . LEU A 1 84 ? 2.033 0.902 6.658 1.00 93.00 84 LEU A C 1
ATOM 649 O O . LEU A 1 84 ? 1.148 0.051 6.678 1.00 93.00 84 LEU A O 1
ATOM 653 N N . ALA A 1 85 ? 2.081 1.909 7.522 1.00 92.44 85 ALA A N 1
ATOM 654 C CA . ALA A 1 85 ? 1.031 2.169 8.495 1.00 92.44 85 ALA A CA 1
ATOM 655 C C . ALA A 1 85 ? 0.820 3.673 8.667 1.00 92.44 85 ALA A C 1
ATOM 657 O O . ALA A 1 85 ? 1.780 4.444 8.587 1.00 92.44 85 ALA A O 1
ATOM 658 N N . ASP A 1 86 ? -0.418 4.095 8.918 1.00 92.25 86 ASP A N 1
ATOM 659 C CA . ASP A 1 86 ? -0.658 5.440 9.438 1.00 92.25 86 ASP A CA 1
ATOM 660 C C . ASP A 1 86 ? -0.151 5.572 10.883 1.00 92.25 86 ASP A C 1
ATOM 662 O O . ASP A 1 86 ? 0.127 4.589 11.573 1.00 92.25 86 ASP A O 1
ATOM 666 N N . ALA A 1 87 ? -0.070 6.811 11.372 1.00 88.75 87 ALA A N 1
ATOM 667 C CA . ALA A 1 87 ? 0.430 7.110 12.714 1.00 88.75 87 ALA A CA 1
ATOM 668 C C . ALA A 1 87 ? -0.331 6.383 13.841 1.00 88.75 87 ALA A C 1
ATOM 670 O O . ALA A 1 87 ? 0.248 6.106 14.889 1.00 88.75 87 ALA A O 1
ATOM 671 N N . GLN A 1 88 ? -1.617 6.082 13.636 1.00 89.75 88 GLN A N 1
ATOM 672 C CA . GLN A 1 88 ? -2.466 5.405 14.620 1.00 89.75 88 GLN A CA 1
ATOM 673 C C . GLN A 1 88 ? -2.542 3.887 14.397 1.00 89.75 88 GLN A C 1
ATOM 675 O O . GLN A 1 88 ? -3.198 3.199 15.176 1.00 89.75 88 GLN A O 1
ATOM 680 N N . GLN A 1 89 ? -1.881 3.364 13.358 1.00 89.06 89 GLN A N 1
ATOM 681 C CA . GLN A 1 89 ? -1.930 1.962 12.929 1.00 89.06 89 GLN A CA 1
ATOM 682 C C . GLN A 1 89 ? -3.352 1.429 12.674 1.00 89.06 89 GLN A C 1
ATOM 684 O O . GLN A 1 89 ? -3.591 0.223 12.734 1.00 89.06 89 GLN A O 1
ATOM 689 N N . GLN A 1 90 ? -4.298 2.318 12.370 1.00 92.00 90 GLN A N 1
ATOM 690 C CA . GLN A 1 90 ? -5.663 1.964 11.976 1.00 92.00 90 GLN A CA 1
ATOM 691 C C . GLN A 1 90 ? -5.724 1.451 10.539 1.00 92.00 90 GLN A C 1
ATOM 693 O O . GLN A 1 90 ? -6.686 0.784 10.153 1.00 92.00 90 GLN A O 1
ATOM 698 N N . HIS A 1 91 ? -4.716 1.784 9.739 1.00 93.31 91 HIS A N 1
ATOM 699 C CA . HIS A 1 91 ? -4.587 1.405 8.346 1.00 93.31 91 HIS A CA 1
ATOM 700 C C . HIS A 1 91 ? -3.182 0.880 8.115 1.00 93.31 91 HIS A C 1
ATOM 702 O O . HIS A 1 91 ? -2.211 1.628 8.243 1.00 93.31 91 HIS A O 1
ATOM 708 N N . ARG A 1 92 ? -3.076 -0.406 7.777 1.00 94.25 92 ARG A N 1
ATOM 709 C CA . ARG A 1 92 ? -1.793 -1.064 7.516 1.00 94.25 92 ARG A CA 1
ATOM 710 C C . A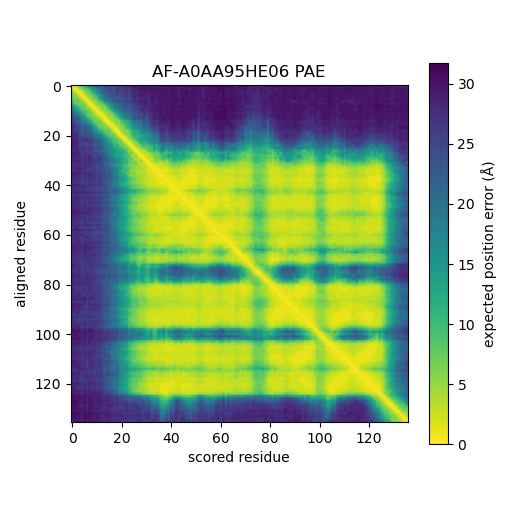RG A 1 92 ? -1.818 -1.729 6.151 1.00 94.25 92 ARG A C 1
ATOM 712 O O . ARG A 1 92 ? -2.824 -2.319 5.770 1.00 94.25 92 ARG A O 1
ATOM 719 N N . PHE A 1 93 ? -0.714 -1.644 5.428 1.00 94.50 93 PHE A N 1
ATOM 720 C CA . PHE A 1 93 ? -0.563 -2.234 4.105 1.00 94.50 93 PHE A CA 1
ATOM 721 C C . PHE A 1 93 ? 0.626 -3.181 4.082 1.00 94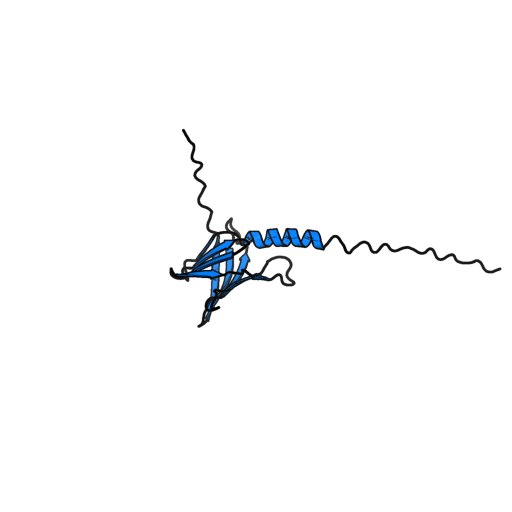.50 93 PHE A C 1
ATOM 723 O O . PHE A 1 93 ? 1.684 -2.871 4.626 1.00 94.50 93 PHE A O 1
ATOM 730 N N . TYR A 1 94 ? 0.426 -4.310 3.416 1.00 92.88 94 TYR A N 1
ATOM 731 C CA . TYR A 1 94 ? 1.363 -5.417 3.286 1.00 92.88 94 TYR A CA 1
ATOM 732 C C . TYR A 1 94 ? 1.551 -5.678 1.794 1.00 92.88 94 TYR A C 1
ATOM 734 O O . TYR A 1 94 ? 0.751 -6.404 1.214 1.00 92.88 94 TYR A O 1
ATOM 742 N N . LEU A 1 95 ? 2.524 -5.028 1.154 1.00 92.00 95 LEU A N 1
ATOM 743 C CA . LEU A 1 95 ? 2.599 -4.894 -0.304 1.00 92.00 95 LEU A CA 1
ATOM 744 C C . LEU A 1 95 ? 3.829 -5.588 -0.889 1.00 92.00 95 LEU A C 1
ATOM 746 O O . LEU A 1 95 ? 4.914 -5.561 -0.315 1.00 92.00 95 LEU A O 1
ATOM 750 N N . MET A 1 96 ? 3.653 -6.154 -2.077 1.00 89.75 96 MET A N 1
ATOM 751 C CA . MET A 1 96 ? 4.707 -6.729 -2.902 1.00 89.75 96 MET A CA 1
ATOM 752 C C . MET A 1 96 ? 4.525 -6.286 -4.347 1.00 89.75 96 MET A C 1
ATOM 754 O O . MET A 1 96 ? 3.411 -6.320 -4.882 1.00 89.75 96 MET A O 1
ATOM 758 N N . ILE A 1 97 ? 5.617 -5.901 -4.998 1.00 86.62 97 ILE A N 1
ATOM 759 C CA . ILE A 1 97 ? 5.607 -5.687 -6.443 1.00 86.62 97 ILE A CA 1
ATOM 760 C C . ILE A 1 97 ? 5.439 -7.031 -7.136 1.00 86.62 97 ILE A C 1
ATOM 762 O O . ILE A 1 97 ? 6.133 -7.999 -6.842 1.00 86.62 97 ILE A O 1
ATOM 766 N N . SER A 1 98 ? 4.523 -7.069 -8.092 1.00 81.62 98 SER A N 1
ATOM 767 C CA . SER A 1 98 ? 4.489 -8.110 -9.105 1.00 81.62 98 SER A CA 1
ATOM 768 C C . SER A 1 98 ? 4.559 -7.454 -10.471 1.00 81.62 98 SER A C 1
ATOM 770 O O . SER A 1 98 ? 3.769 -6.552 -10.781 1.00 81.62 98 SER A O 1
ATOM 772 N N . GLU A 1 99 ? 5.439 -7.954 -11.320 1.00 68.56 99 GLU A N 1
ATOM 773 C CA . GLU A 1 99 ? 5.346 -7.696 -12.746 1.00 68.56 99 GLU A CA 1
ATOM 774 C C . GLU A 1 99 ? 4.149 -8.494 -13.275 1.00 68.56 99 GLU A C 1
ATOM 776 O O . GLU A 1 99 ? 4.179 -9.722 -13.355 1.00 68.56 99 GLU A O 1
ATOM 781 N N . ALA A 1 100 ? 3.038 -7.814 -13.562 1.00 53.16 100 ALA A N 1
ATOM 782 C CA . ALA A 1 100 ? 1.984 -8.443 -14.344 1.00 53.16 100 ALA A CA 1
ATOM 783 C C . ALA A 1 100 ? 2.495 -8.578 -15.783 1.00 53.16 100 ALA A C 1
ATOM 785 O O . ALA A 1 100 ? 3.162 -7.678 -16.281 1.00 53.16 100 ALA A O 1
ATOM 786 N N . GLY A 1 101 ? 2.181 -9.680 -16.465 1.00 51.91 101 GLY A N 1
ATOM 787 C CA . GLY A 1 101 ? 2.458 -9.816 -17.896 1.00 51.91 101 GLY A CA 1
ATOM 788 C C . GLY A 1 101 ? 1.726 -8.722 -18.683 1.00 51.91 101 GLY A C 1
ATOM 789 O O . GLY A 1 101 ? 0.537 -8.845 -18.957 1.00 51.91 101 GLY A O 1
ATOM 790 N N . GLY A 1 102 ? 2.422 -7.627 -18.980 1.00 53.53 102 GLY A N 1
ATOM 791 C CA . GLY A 1 102 ? 1.872 -6.394 -19.543 1.00 53.53 102 GLY A CA 1
ATOM 792 C C . GLY A 1 102 ? 2.618 -5.189 -18.969 1.00 53.53 102 GLY A C 1
ATOM 793 O O . GLY A 1 102 ? 2.999 -5.201 -17.810 1.00 53.53 102 GLY A O 1
ATOM 794 N N . ASN A 1 103 ? 2.854 -4.155 -19.773 1.00 64.44 103 ASN A N 1
ATOM 795 C CA . ASN A 1 103 ? 3.831 -3.075 -19.532 1.00 64.44 103 ASN A CA 1
ATOM 796 C C . ASN A 1 103 ? 3.645 -2.203 -18.259 1.00 64.44 103 ASN A C 1
ATOM 798 O O . ASN A 1 103 ? 4.307 -1.176 -18.140 1.00 64.44 103 ASN A O 1
ATOM 802 N N . THR A 1 104 ? 2.770 -2.560 -17.314 1.00 80.06 104 THR A N 1
ATOM 803 C CA . THR A 1 104 ? 2.471 -1.761 -16.118 1.00 80.06 104 THR A CA 1
ATOM 804 C C . THR A 1 104 ? 2.648 -2.583 -14.843 1.00 80.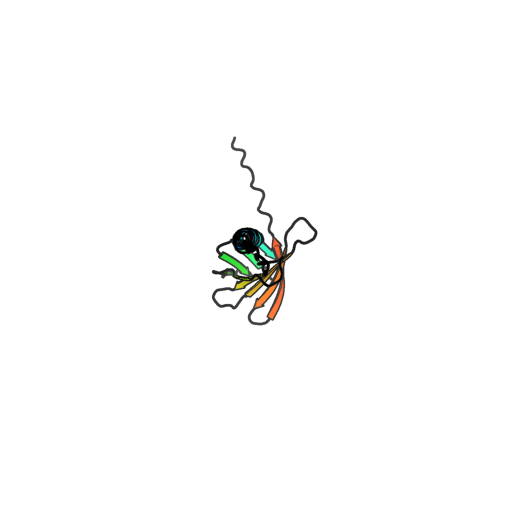06 104 THR A C 1
ATOM 806 O O . THR A 1 104 ? 1.919 -3.550 -14.601 1.00 80.06 104 THR A O 1
ATOM 809 N N . ALA A 1 105 ? 3.577 -2.149 -13.989 1.00 86.12 105 ALA A N 1
ATOM 810 C CA . ALA A 1 105 ? 3.829 -2.757 -12.686 1.00 86.12 105 ALA A CA 1
ATOM 811 C C . ALA A 1 105 ? 2.576 -2.751 -11.792 1.00 86.12 105 ALA A C 1
ATOM 813 O O . ALA A 1 105 ? 1.768 -1.810 -11.815 1.00 86.12 105 ALA A O 1
ATOM 814 N N . LYS A 1 106 ? 2.433 -3.795 -10.970 1.00 89.44 106 LYS A N 1
ATOM 815 C CA . LYS A 1 106 ? 1.363 -3.922 -9.975 1.00 89.44 106 LYS A CA 1
ATOM 816 C C . LYS A 1 106 ? 1.947 -4.045 -8.572 1.00 89.44 106 LYS A C 1
ATOM 818 O O . LYS A 1 106 ? 2.996 -4.655 -8.390 1.00 89.44 106 LYS A O 1
ATOM 823 N N . LEU A 1 107 ? 1.220 -3.527 -7.588 1.00 91.31 107 LEU A N 1
ATOM 824 C CA . LEU A 1 107 ? 1.421 -3.846 -6.176 1.00 91.31 107 LEU A CA 1
ATOM 825 C C . LEU A 1 107 ? 0.292 -4.757 -5.723 1.00 91.31 107 LEU A C 1
ATOM 827 O O . LEU A 1 107 ? -0.860 -4.339 -5.748 1.00 91.31 107 LEU A O 1
ATOM 831 N N . ASN A 1 108 ? 0.610 -5.972 -5.296 1.00 91.44 108 ASN A N 1
ATOM 832 C CA . ASN A 1 108 ? -0.345 -6.887 -4.678 1.00 91.44 108 ASN A CA 1
ATOM 833 C C . ASN A 1 108 ? -0.093 -6.971 -3.184 1.00 91.44 108 ASN A C 1
ATOM 835 O O . ASN A 1 108 ? 1.047 -6.870 -2.736 1.00 91.44 108 ASN A O 1
ATOM 839 N N . GLY A 1 109 ? -1.141 -7.200 -2.408 1.00 92.44 109 GLY A N 1
ATOM 840 C CA . GLY A 1 109 ? -0.972 -7.258 -0.974 1.00 92.44 109 GLY A CA 1
ATOM 841 C C . GLY A 1 109 ? -2.256 -7.367 -0.188 1.00 92.44 109 GLY A C 1
ATOM 842 O O . GLY A 1 109 ? -3.301 -7.739 -0.719 1.00 92.44 109 GLY A O 1
ATOM 843 N N . TYR A 1 110 ? -2.152 -6.985 1.078 1.00 94.44 110 TYR A N 1
ATOM 844 C CA . TYR A 1 110 ? -3.278 -6.870 1.993 1.00 94.44 110 TYR A CA 1
ATOM 845 C C . TYR A 1 110 ? -3.368 -5.460 2.568 1.00 94.44 110 TYR A C 1
ATOM 847 O O . TYR A 1 110 ? -2.353 -4.812 2.833 1.00 94.44 110 TYR A O 1
ATOM 855 N N . TYR A 1 111 ? -4.600 -5.002 2.751 1.00 94.56 111 TYR A N 1
ATOM 856 C CA . TYR A 1 111 ? -4.954 -3.810 3.500 1.00 94.56 111 TYR A CA 1
ATOM 857 C C . TYR A 1 111 ? -5.713 -4.231 4.754 1.00 94.56 111 TYR A C 1
ATOM 859 O O . TYR A 1 111 ? -6.810 -4.786 4.670 1.00 94.56 111 TYR A O 1
ATOM 867 N N . ASP A 1 112 ? -5.132 -3.930 5.906 1.00 94.94 112 ASP A N 1
ATOM 868 C CA . ASP A 1 112 ? -5.739 -4.160 7.205 1.00 94.94 112 ASP A CA 1
ATOM 869 C C . ASP A 1 112 ? -6.365 -2.873 7.731 1.00 94.94 112 ASP A C 1
ATOM 871 O O . ASP A 1 112 ? -5.737 -1.806 7.751 1.00 94.94 112 ASP A O 1
ATOM 875 N N . ASN A 1 113 ? -7.578 -3.013 8.252 1.00 92.25 113 ASN A N 1
ATOM 876 C CA . ASN A 1 113 ? -8.233 -2.017 9.083 1.00 92.25 113 ASN A CA 1
ATOM 877 C C . ASN A 1 113 ? -8.713 -2.642 10.403 1.00 92.25 113 ASN A C 1
ATOM 879 O O . ASN A 1 113 ? -8.378 -3.781 10.723 1.00 92.25 113 ASN A O 1
ATOM 883 N N . ALA A 1 114 ? -9.477 -1.885 11.192 1.00 89.94 114 ALA A N 1
ATOM 884 C CA . ALA A 1 114 ? -9.974 -2.342 12.490 1.00 89.94 114 ALA A CA 1
ATOM 885 C C . ALA A 1 114 ? -10.897 -3.575 12.415 1.00 89.94 114 ALA A C 1
ATOM 887 O O . ALA A 1 114 ? -11.065 -4.268 13.415 1.00 89.94 114 ALA A O 1
ATOM 888 N N . GLU A 1 115 ? -11.504 -3.840 11.260 1.00 91.50 115 GLU A N 1
ATOM 889 C CA . GLU A 1 115 ? -12.547 -4.853 11.094 1.00 91.50 115 GLU A CA 1
ATOM 890 C C . GLU A 1 115 ? -12.050 -6.091 10.342 1.00 91.50 115 GLU A C 1
ATOM 892 O O . GLU A 1 115 ? -12.555 -7.190 10.563 1.00 91.50 115 GLU A O 1
ATOM 897 N N . GLN A 1 116 ? -11.088 -5.925 9.430 1.00 93.06 116 GLN A N 1
ATOM 898 C CA . GLN A 1 116 ? -10.726 -6.965 8.470 1.00 93.06 116 GLN A CA 1
ATOM 899 C C . GLN A 1 116 ? -9.367 -6.739 7.802 1.00 93.06 116 GLN A C 1
ATOM 901 O O . GLN A 1 116 ? -8.809 -5.641 7.814 1.00 93.06 116 GLN A O 1
ATOM 906 N N . SER A 1 117 ? -8.888 -7.807 7.161 1.00 93.94 117 SER A N 1
ATOM 907 C CA . SER A 1 117 ? -7.778 -7.805 6.210 1.00 93.94 117 SER A CA 1
ATOM 908 C C . SER A 1 117 ? -8.323 -8.117 4.820 1.00 93.94 117 SER A C 1
ATOM 910 O O . SER A 1 117 ? -8.972 -9.148 4.622 1.00 93.94 117 SER A O 1
ATOM 912 N N . LEU A 1 118 ? -8.105 -7.217 3.864 1.00 92.81 118 LEU A N 1
ATOM 913 C CA . LEU A 1 118 ? -8.633 -7.323 2.506 1.00 92.81 118 LEU A CA 1
ATOM 914 C C . LEU A 1 118 ? -7.496 -7.447 1.493 1.00 92.81 118 LEU A C 1
ATOM 916 O O . LEU A 1 118 ? -6.557 -6.650 1.551 1.00 92.81 118 LEU A O 1
ATOM 920 N N . PRO A 1 119 ? -7.571 -8.389 0.535 1.00 95.19 119 PRO A N 1
ATOM 921 C CA . PRO A 1 119 ? -6.619 -8.419 -0.561 1.00 95.19 119 PRO A CA 1
ATOM 922 C C . PRO A 1 119 ? -6.776 -7.155 -1.410 1.00 95.19 119 PRO A C 1
ATOM 924 O O . PRO A 1 119 ? -7.889 -6.716 -1.704 1.00 95.19 119 PRO A O 1
ATOM 927 N N . ILE A 1 120 ? -5.652 -6.585 -1.822 1.00 94.62 120 ILE A N 1
ATOM 928 C CA . ILE A 1 120 ? -5.601 -5.378 -2.641 1.00 94.62 120 ILE A CA 1
ATOM 929 C C . ILE A 1 120 ? -4.609 -5.548 -3.782 1.00 94.62 120 ILE A C 1
ATOM 931 O O . ILE A 1 120 ? -3.564 -6.186 -3.651 1.00 94.62 120 ILE A O 1
ATOM 935 N N . GLN A 1 121 ? -4.946 -4.924 -4.904 1.00 94.19 121 GLN A N 1
ATOM 936 C CA . GLN A 1 121 ? -4.056 -4.758 -6.037 1.00 94.19 121 GLN A CA 1
ATOM 937 C C . GLN A 1 121 ? -4.097 -3.296 -6.465 1.00 94.19 121 GLN A C 1
ATOM 939 O O . GLN A 1 121 ? -5.178 -2.770 -6.732 1.00 94.19 121 GLN A O 1
ATOM 944 N N . LEU A 1 122 ? -2.935 -2.653 -6.545 1.00 93.75 122 LEU A N 1
ATOM 945 C CA . LEU A 1 122 ? -2.773 -1.313 -7.090 1.00 93.75 122 LEU A CA 1
ATOM 946 C C . LEU A 1 122 ? -2.029 -1.374 -8.419 1.00 93.75 122 LEU A C 1
ATOM 948 O O . LEU A 1 122 ? -1.167 -2.226 -8.644 1.00 93.75 122 LEU A O 1
ATOM 952 N N . THR A 1 123 ? -2.350 -0.433 -9.294 1.00 93.00 123 THR A N 1
ATOM 953 C CA . THR A 1 123 ? -1.662 -0.238 -10.570 1.00 93.00 123 THR A CA 1
ATOM 954 C C . THR A 1 123 ? -0.788 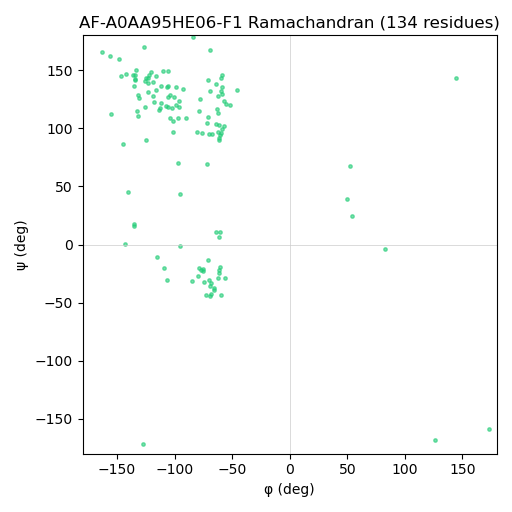0.999 -10.486 1.00 93.00 123 THR A C 1
ATOM 956 O O . THR A 1 123 ? -1.242 2.018 -9.959 1.00 93.00 123 THR A O 1
ATOM 959 N N . LYS A 1 124 ? 0.446 0.914 -10.998 1.00 91.44 124 LYS A N 1
ATOM 960 C CA . LYS A 1 124 ? 1.313 2.088 -11.116 1.00 91.44 124 LYS A CA 1
ATOM 961 C C . LYS A 1 124 ? 0.656 3.089 -12.059 1.00 91.44 124 LYS A C 1
ATOM 963 O O . LYS A 1 124 ? 0.230 2.718 -13.151 1.00 91.44 124 LYS A O 1
ATOM 968 N N . MET A 1 125 ? 0.516 4.326 -11.613 1.00 87.81 125 MET A N 1
ATOM 969 C CA . MET A 1 125 ? 0.004 5.407 -12.440 1.00 87.81 125 MET A CA 1
ATOM 970 C C . MET A 1 125 ? 1.142 5.846 -13.357 1.00 87.81 125 MET A C 1
ATOM 972 O O . MET A 1 125 ? 2.237 6.150 -12.880 1.00 87.81 125 MET A O 1
ATOM 976 N N . ASP A 1 126 ? 0.901 5.844 -14.667 1.00 73.00 126 ASP A N 1
ATOM 977 C CA . ASP A 1 126 ? 1.862 6.400 -15.611 1.00 73.00 126 ASP A CA 1
ATOM 978 C C . ASP A 1 126 ? 2.095 7.868 -15.244 1.00 73.00 126 ASP A C 1
ATOM 980 O O . ASP A 1 126 ? 1.141 8.635 -15.069 1.00 73.00 126 ASP A O 1
ATOM 984 N N . ALA A 1 127 ? 3.361 8.271 -15.112 1.00 54.75 127 ALA A N 1
ATOM 985 C CA . ALA A 1 127 ? 3.685 9.686 -15.035 1.00 54.75 127 ALA A CA 1
ATOM 986 C C . ALA A 1 127 ? 3.089 10.340 -16.285 1.00 54.75 127 ALA A C 1
ATOM 988 O O . ALA A 1 127 ? 3.405 9.921 -17.401 1.00 54.75 127 ALA A O 1
ATOM 989 N N . ALA A 1 128 ? 2.196 11.318 -16.104 1.00 39.81 128 ALA A N 1
ATOM 990 C CA . ALA A 1 128 ? 1.613 12.045 -17.224 1.00 39.81 128 ALA A CA 1
ATOM 991 C C . ALA A 1 128 ? 2.740 12.439 -18.196 1.00 39.81 128 ALA A C 1
ATOM 993 O O . ALA A 1 128 ? 3.786 12.905 -17.721 1.00 39.81 128 ALA A O 1
ATOM 994 N N . PRO A 1 129 ? 2.578 12.228 -19.519 1.00 37.31 129 PRO A N 1
ATOM 995 C CA . PRO A 1 129 ? 3.618 12.561 -20.477 1.00 37.31 129 PRO A CA 1
ATOM 996 C C . PRO A 1 129 ? 4.032 14.004 -20.223 1.00 37.31 129 PRO A C 1
ATOM 998 O O . PRO A 1 129 ? 3.194 14.907 -20.247 1.00 37.31 129 PRO A O 1
ATOM 1001 N N . GLN A 1 130 ? 5.312 14.202 -19.901 1.00 36.84 130 GLN A N 1
ATOM 1002 C CA . GLN A 1 130 ? 5.893 15.530 -19.792 1.00 36.84 130 GLN A CA 1
ATOM 1003 C C . GLN A 1 130 ? 5.664 16.185 -21.149 1.00 36.84 130 GLN A C 1
ATOM 1005 O O . GLN A 1 130 ? 6.322 15.839 -22.132 1.00 36.84 130 GLN A O 1
ATOM 1010 N N . VAL A 1 131 ? 4.665 17.065 -21.225 1.00 40.06 131 VAL A N 1
ATOM 1011 C CA . VAL A 1 131 ? 4.417 17.867 -22.413 1.00 40.06 131 VAL A CA 1
ATOM 1012 C C . VAL A 1 131 ? 5.686 18.686 -22.561 1.00 40.06 131 VAL A C 1
ATOM 1014 O O . VAL A 1 131 ? 5.938 19.592 -21.769 1.00 40.06 131 VAL A O 1
ATOM 1017 N N . SER A 1 132 ? 6.547 18.285 -23.495 1.00 44.59 132 SER A N 1
ATOM 1018 C CA . SER A 1 132 ? 7.738 19.046 -23.829 1.00 44.59 132 SER A CA 1
ATOM 1019 C C . SER A 1 132 ? 7.221 20.371 -24.358 1.00 44.59 132 SER A C 1
ATOM 1021 O O . SER A 1 132 ? 6.772 20.451 -25.501 1.00 44.59 132 SER A O 1
ATOM 1023 N N . ALA A 1 133 ? 7.178 21.380 -23.488 1.00 40.72 133 ALA A N 1
ATOM 1024 C CA . ALA A 1 133 ? 6.872 22.740 -23.870 1.00 40.72 133 ALA A CA 1
ATOM 1025 C C . ALA A 1 133 ? 7.925 23.124 -24.905 1.00 40.72 133 ALA A C 1
ATOM 1027 O O . ALA A 1 133 ? 9.082 23.382 -24.581 1.00 40.72 133 ALA A O 1
ATOM 1028 N N . THR A 1 134 ? 7.536 23.054 -26.174 1.00 45.16 134 THR A N 1
ATOM 1029 C CA . THR A 1 134 ? 8.342 23.588 -27.258 1.00 45.16 134 THR A CA 1
ATOM 1030 C C . THR A 1 134 ? 8.129 25.087 -27.162 1.00 45.16 134 THR A C 1
ATOM 1032 O O . THR A 1 134 ? 7.080 25.599 -27.550 1.00 45.16 134 THR A O 1
ATOM 1035 N N . THR A 1 135 ? 9.054 25.763 -26.489 1.00 43.25 135 THR A N 1
ATOM 1036 C CA . THR A 1 135 ? 9.090 27.222 -26.419 1.00 43.25 135 THR A CA 1
ATOM 1037 C C . THR A 1 135 ? 9.227 27.763 -27.850 1.00 43.25 135 THR A C 1
ATOM 1039 O O . THR A 1 135 ? 10.050 27.216 -28.590 1.00 43.25 135 THR A O 1
ATOM 1042 N N . PRO A 1 136 ? 8.423 28.760 -28.265 1.00 57.00 136 PRO A N 1
ATOM 1043 C CA . PRO A 1 136 ? 8.581 29.404 -29.567 1.00 57.00 136 PRO A CA 1
ATOM 1044 C C . PRO A 1 136 ? 9.896 30.184 -29.681 1.00 57.00 136 PRO A C 1
ATOM 1046 O O . PRO A 1 136 ? 10.412 30.643 -28.633 1.00 57.00 136 PRO A O 1
#

Radius of gyration: 24.11 Å; Cα contacts (8 Å, |Δi|>4): 212; chains: 1; bounding box: 82×71×44 Å

Mean predicted aligned error: 13.34 Å

Solvent-accessible surface area (backbone atoms only — not comparable to full-atom values): 8252 Å² total; per-residue (Å²): 140,82,84,82,80,80,77,77,82,75,79,76,77,82,83,82,84,84,66,70,69,67,59,47,57,54,51,52,55,54,60,54,52,70,62,45,46,43,31,37,31,81,76,81,35,35,39,37,41,33,50,98,76,36,31,36,37,32,47,76,87,46,76,42,55,18,78,63,64,43,75,44,77,64,100,57,96,83,59,57,35,39,38,40,38,34,90,81,61,56,41,34,37,46,35,31,76,41,83,50,98,57,103,53,52,28,38,38,36,37,41,36,47,92,88,50,76,42,82,41,63,29,39,55,55,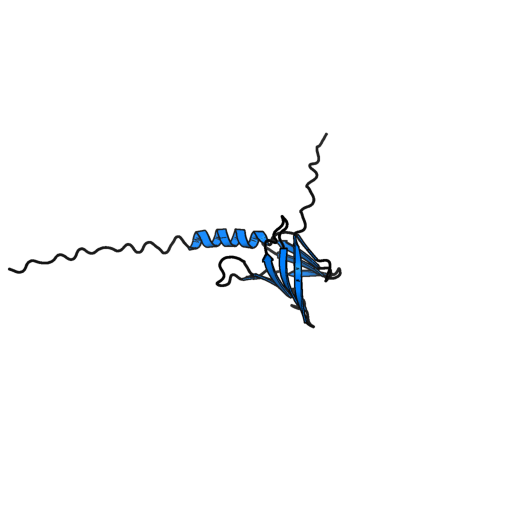76,76,73,79,78,76,76,78,78,77,132

Organism: NCBI:txid3080811

Nearest PDB structures (foldseek):
  7sfp-assembly1_A  TM=4.529E-01  e=4.685E-01  Streptomyces ossamyceticus
  3bdr-assembly1_A-2  TM=3.488E-01  e=1.038E+00  Synechococcus elongatus
  6m5a-assembly1_A  TM=6.465E-01  e=9.125E+00  Bifidobacterium longum

Foldseek 3Di:
DDDDDDDDPPPPPPPPDPPPPVVVVVVVVVQQCVVAAWKADVVVGKIKHDDPQWIWMAGPNDIFTFRDFDFDDDPDPPWTWTWGAGPVRQWIWTWTWDDDPDDWIKIWTWIDHPPDIDTDIIIGDPDDPPPPPPDD

Sequence (136 aa):
MKKEQRFKTVVRVCSYLLTSTILSSTAFAEETAAYDGEWSTLSPNLSLKITPQAASFTLNGKTYTATSPSYLNGQLNTSPFLYLADAQQQHRFYLMISEAGGNTAKLNGYYDNAEQSLPIQLTKMDAAPQVSATTP